Protein AF-A0A392VC91-F1 (afdb_monomer_lite)

Radius of gyration: 25.98 Å; chains: 1; bounding box: 48×32×61 Å

Secondary structure (DSSP, 8-state):
---HHHHHHHHHHHHSPPP------STT--PPPPPHHHHHHHTSPPPHHHHHHHHHHT----

Organism: NCBI:txid97028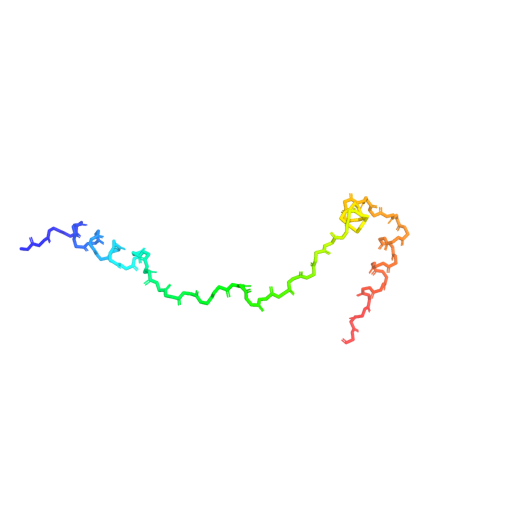

Foldseek 3Di:
DDDPVVVVCVVCCVVPPDDPDPDDDCPVPDDDDDDPVRVVVVPDDDDPVRVVVVVVVVPPPD

Sequence (62 aa):
MQPIRQAVFTHFASHFRARTVERPGVENLQFSSLTLAEGGSLTRPFSVEEVKAAVWDCDSYK

Structure (mmCIF, N/CA/C/O backbone):
data_AF-A0A392VC91-F1
#
_entry.id   AF-A0A392VC91-F1
#
loop_
_atom_site.group_PDB
_atom_site.id
_atom_site.type_symbol
_atom_site.label_atom_id
_atom_site.label_alt_id
_atom_site.label_comp_id
_atom_site.label_asym_id
_atom_site.label_entity_id
_atom_site.label_seq_id
_atom_site.pdbx_PDB_ins_code
_atom_site.Cartn_x
_atom_site.Cartn_y
_atom_site.Cartn_z
_atom_site.occupancy
_atom_site.B_iso_or_equiv
_atom_site.auth_seq_id
_atom_site.auth_comp_id
_atom_site.auth_asym_id
_atom_site.auth_atom_id
_atom_site.pdbx_PDB_model_num
ATOM 1 N N . MET A 1 1 ? 22.571 -8.490 -43.150 1.00 66.00 1 MET A N 1
ATOM 2 C CA . MET A 1 1 ? 21.153 -8.072 -43.064 1.00 66.00 1 MET A CA 1
ATOM 3 C C . MET A 1 1 ? 20.473 -8.969 -42.043 1.00 66.00 1 MET A C 1
ATOM 5 O O . MET A 1 1 ? 20.564 -10.180 -42.197 1.00 66.00 1 MET A O 1
ATOM 9 N N . GLN A 1 2 ? 19.898 -8.426 -40.966 1.00 72.62 2 GLN A N 1
ATOM 10 C CA . GLN A 1 2 ? 19.171 -9.255 -39.997 1.00 72.62 2 GLN A CA 1
ATOM 11 C C . GLN A 1 2 ? 17.744 -9.520 -40.504 1.00 72.62 2 GLN A C 1
ATOM 13 O O . GLN A 1 2 ? 17.112 -8.589 -41.003 1.00 72.62 2 GLN A O 1
ATOM 18 N N . PRO A 1 3 ? 17.215 -10.750 -40.379 1.00 93.06 3 PRO A N 1
ATOM 19 C CA . PRO A 1 3 ? 15.808 -11.027 -40.656 1.00 93.06 3 PRO A CA 1
ATOM 20 C C . PRO A 1 3 ? 14.893 -10.119 -39.825 1.00 93.06 3 PRO A C 1
ATOM 22 O O . PRO A 1 3 ? 15.193 -9.848 -38.662 1.00 93.06 3 PRO A O 1
ATOM 25 N N . ILE A 1 4 ? 13.752 -9.703 -40.383 1.00 93.56 4 ILE A N 1
ATOM 26 C CA . ILE A 1 4 ? 12.806 -8.768 -39.738 1.00 93.56 4 ILE A CA 1
ATOM 27 C C . ILE A 1 4 ? 12.451 -9.220 -38.314 1.00 93.56 4 ILE A C 1
ATOM 29 O O . ILE A 1 4 ? 12.511 -8.430 -37.376 1.00 93.56 4 ILE A O 1
ATOM 33 N N . ARG A 1 5 ? 12.1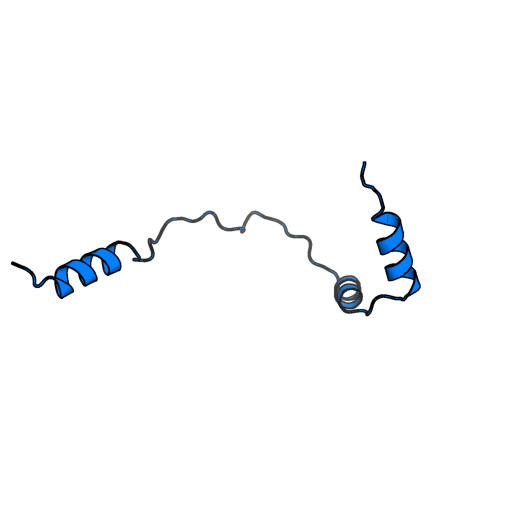89 -10.519 -38.122 1.00 94.00 5 ARG A N 1
ATOM 34 C CA . ARG A 1 5 ? 11.905 -11.100 -36.801 1.00 94.00 5 ARG A CA 1
ATOM 35 C C . ARG A 1 5 ? 13.027 -10.850 -35.788 1.00 94.00 5 ARG A C 1
ATOM 37 O O . ARG A 1 5 ? 12.747 -10.547 -34.634 1.00 94.00 5 ARG A O 1
ATOM 44 N N . GLN A 1 6 ? 14.286 -10.965 -36.212 1.00 94.81 6 GLN A N 1
ATOM 45 C CA . GLN A 1 6 ? 15.441 -10.770 -35.336 1.00 94.81 6 GLN A CA 1
ATOM 46 C C . GLN A 1 6 ? 15.625 -9.295 -34.967 1.00 94.81 6 GLN A C 1
ATOM 48 O O . GLN A 1 6 ? 15.942 -8.989 -33.817 1.00 94.81 6 GLN A O 1
ATOM 53 N N . ALA A 1 7 ? 15.389 -8.388 -35.917 1.00 95.00 7 ALA A N 1
ATOM 54 C CA . ALA A 1 7 ? 15.438 -6.952 -35.667 1.00 95.00 7 ALA A CA 1
ATOM 55 C C . ALA A 1 7 ? 14.356 -6.529 -34.658 1.00 95.00 7 ALA A C 1
ATOM 57 O O . ALA A 1 7 ? 14.654 -5.842 -33.682 1.00 95.00 7 ALA A O 1
ATOM 58 N N . VAL A 1 8 ? 13.125 -7.022 -34.839 1.00 95.19 8 VAL A N 1
ATOM 59 C CA . VAL A 1 8 ? 11.996 -6.772 -33.928 1.00 95.19 8 VAL A CA 1
ATOM 60 C C . VAL A 1 8 ? 12.278 -7.320 -32.529 1.00 95.19 8 VAL A C 1
ATOM 62 O O . VAL A 1 8 ? 12.126 -6.600 -31.544 1.00 95.19 8 VAL A O 1
ATOM 65 N N . PHE A 1 9 ? 12.746 -8.568 -32.427 1.00 94.94 9 PHE A N 1
ATOM 66 C CA . PHE A 1 9 ? 13.106 -9.163 -31.140 1.00 94.94 9 PHE A CA 1
ATOM 67 C C . PHE A 1 9 ? 14.182 -8.345 -30.418 1.00 94.94 9 PHE A C 1
ATOM 69 O O . PHE A 1 9 ? 14.023 -8.009 -29.248 1.00 94.94 9 PHE A O 1
ATOM 76 N N . THR A 1 10 ? 15.255 -7.976 -31.122 1.00 94.75 10 THR A N 1
ATOM 77 C CA . THR A 1 10 ? 16.378 -7.220 -30.546 1.00 94.75 10 THR A CA 1
ATOM 78 C C . THR A 1 10 ? 15.937 -5.837 -30.065 1.00 94.75 10 THR A C 1
ATOM 80 O O . 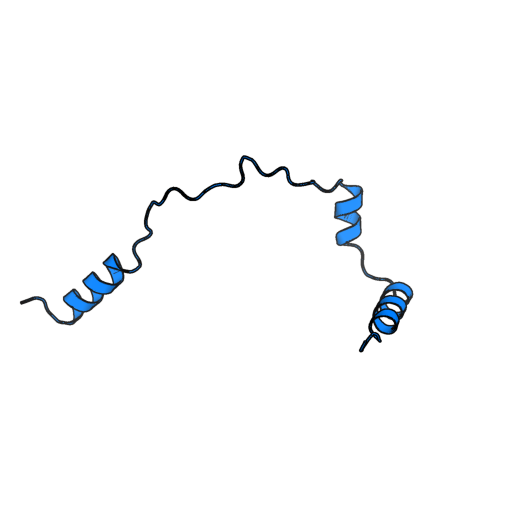THR A 1 10 ? 16.335 -5.411 -28.980 1.00 94.75 10 THR A O 1
ATOM 83 N N . HIS A 1 11 ? 15.072 -5.160 -30.828 1.00 94.12 11 HIS A N 1
ATOM 84 C CA . HIS A 1 11 ? 14.500 -3.872 -30.443 1.00 94.12 11 HIS A CA 1
ATOM 85 C C . HIS A 1 11 ? 13.762 -3.966 -29.102 1.00 94.12 11 HIS A C 1
ATOM 87 O O . HIS A 1 11 ? 14.101 -3.251 -28.159 1.00 94.12 11 HIS A O 1
ATOM 93 N N . PHE A 1 12 ? 12.808 -4.890 -28.982 1.00 95.06 12 PHE A N 1
ATOM 94 C CA . PHE A 1 12 ? 12.002 -5.009 -27.768 1.00 95.06 12 PHE A CA 1
ATOM 95 C C . PHE A 1 12 ? 12.771 -5.597 -26.585 1.00 95.06 12 PHE A C 1
ATOM 97 O O . PHE A 1 12 ? 12.584 -5.137 -25.460 1.00 95.06 12 PHE A O 1
ATOM 104 N N . ALA A 1 13 ? 13.687 -6.537 -26.826 1.00 94.38 13 ALA A N 1
ATOM 105 C CA . ALA A 1 13 ? 14.569 -7.063 -25.788 1.00 94.38 13 ALA A CA 1
ATOM 106 C C . ALA A 1 13 ? 15.442 -5.958 -25.180 1.00 94.38 13 ALA A C 1
ATOM 108 O O . ALA A 1 13 ? 15.646 -5.938 -23.970 1.00 94.38 13 ALA A O 1
ATOM 109 N N . SER A 1 14 ? 15.932 -5.018 -25.996 1.00 90.81 14 SER A N 1
ATOM 110 C CA . SER A 1 14 ? 16.685 -3.869 -25.492 1.00 90.81 14 SER A CA 1
ATOM 111 C C . SER A 1 14 ? 15.789 -2.812 -24.846 1.00 90.81 14 SER A C 1
ATOM 113 O O . SER A 1 14 ? 16.210 -2.187 -23.874 1.00 90.81 14 SER A O 1
ATOM 115 N N . HIS A 1 15 ? 14.595 -2.578 -25.394 1.00 91.94 15 HIS A N 1
ATOM 116 C CA . HIS A 1 15 ? 13.680 -1.533 -24.935 1.00 91.94 15 HIS A CA 1
ATOM 117 C C . HIS A 1 15 ? 13.041 -1.868 -23.582 1.00 91.94 15 HIS A C 1
ATOM 119 O O . HIS A 1 15 ? 13.014 -1.028 -22.688 1.00 91.94 15 HIS A O 1
ATOM 125 N N . PHE A 1 16 ? 12.588 -3.111 -23.408 1.00 91.00 16 PHE A N 1
ATOM 126 C CA . PHE A 1 16 ? 11.952 -3.588 -22.176 1.00 91.00 16 PHE A CA 1
ATOM 127 C C . PHE A 1 16 ? 12.930 -4.237 -21.196 1.00 91.00 16 PHE A C 1
ATOM 129 O O . PHE A 1 16 ? 12.517 -4.843 -20.206 1.00 91.00 16 PHE A O 1
ATOM 136 N N . ARG A 1 17 ? 14.239 -4.123 -21.443 1.00 89.62 17 ARG A N 1
ATOM 137 C CA . ARG A 1 17 ? 15.236 -4.603 -20.492 1.00 89.62 17 ARG A CA 1
ATOM 138 C C . ARG A 1 17 ? 15.085 -3.830 -19.187 1.00 89.62 17 ARG A C 1
ATOM 140 O O . ARG A 1 17 ? 15.184 -2.602 -19.177 1.00 89.62 17 ARG A O 1
ATOM 147 N N . ALA A 1 18 ? 14.914 -4.555 -18.084 1.00 86.31 18 ALA A N 1
ATOM 148 C CA . ALA A 1 18 ? 14.990 -3.964 -16.758 1.00 86.31 18 ALA A CA 1
ATOM 149 C C . ALA A 1 18 ? 16.331 -3.228 -16.622 1.00 86.31 18 ALA A C 1
ATOM 151 O O . ALA A 1 18 ? 17.404 -3.825 -16.736 1.00 86.31 18 ALA A O 1
ATOM 152 N N . ARG A 1 19 ? 16.266 -1.910 -16.437 1.00 84.56 19 ARG A N 1
ATOM 153 C CA . ARG A 1 19 ? 17.443 -1.107 -16.126 1.00 84.56 19 ARG A CA 1
ATOM 154 C C . ARG A 1 19 ? 17.673 -1.174 -14.625 1.00 84.56 19 ARG A C 1
ATOM 156 O O . ARG A 1 19 ? 16.783 -0.810 -13.856 1.00 84.56 19 ARG A O 1
ATOM 163 N N . THR A 1 20 ? 18.865 -1.607 -14.227 1.00 83.62 20 THR A N 1
ATOM 164 C CA . THR A 1 20 ? 19.360 -1.396 -12.868 1.00 83.62 20 THR A CA 1
ATOM 165 C C . THR A 1 20 ? 19.648 0.092 -12.732 1.00 83.62 20 THR A C 1
ATOM 167 O O . THR A 1 20 ? 20.675 0.584 -13.191 1.00 83.62 20 THR A O 1
ATOM 170 N N . VAL A 1 21 ? 18.668 0.822 -12.216 1.00 87.06 21 VAL A N 1
ATOM 171 C CA . VAL A 1 21 ? 18.799 2.224 -11.828 1.00 87.06 21 VAL A CA 1
ATOM 172 C C . VAL A 1 21 ? 18.745 2.273 -10.312 1.00 87.06 21 VAL A C 1
ATOM 174 O O . VAL A 1 21 ? 17.960 1.534 -9.717 1.00 87.06 21 VAL A O 1
ATOM 177 N N . GLU A 1 22 ? 19.558 3.135 -9.709 1.00 86.00 22 GLU A N 1
ATOM 178 C CA . GLU A 1 22 ? 19.433 3.483 -8.295 1.00 86.00 22 GLU A CA 1
ATOM 179 C C . GLU A 1 22 ? 18.050 4.105 -8.094 1.00 86.00 22 GLU A C 1
ATOM 181 O O . GLU A 1 22 ? 17.789 5.243 -8.495 1.00 86.00 22 GLU A O 1
ATOM 186 N N . ARG A 1 23 ? 17.118 3.307 -7.570 1.00 87.19 23 ARG A N 1
ATOM 187 C CA . ARG A 1 23 ? 15.801 3.789 -7.163 1.00 87.19 23 ARG A CA 1
ATOM 188 C C . ARG A 1 23 ? 15.934 4.188 -5.703 1.00 87.19 23 ARG A C 1
ATOM 190 O O . ARG A 1 23 ? 16.347 3.332 -4.923 1.00 87.19 23 ARG A O 1
ATOM 197 N N . PRO A 1 24 ? 15.579 5.427 -5.330 1.00 85.38 24 PRO A N 1
ATOM 198 C CA . PRO A 1 24 ? 15.473 5.788 -3.926 1.00 85.38 24 PRO A CA 1
ATOM 199 C C . PRO A 1 24 ? 14.565 4.769 -3.246 1.00 85.38 24 PRO A C 1
ATOM 201 O O . PRO A 1 24 ? 13.442 4.540 -3.713 1.00 85.38 24 PRO A O 1
ATOM 204 N N . GLY A 1 25 ? 15.074 4.098 -2.220 1.00 84.44 25 GLY A N 1
ATOM 205 C CA . GLY A 1 25 ? 14.253 3.195 -1.445 1.00 84.44 25 GLY A CA 1
ATOM 206 C C . GLY A 1 25 ? 13.463 3.968 -0.394 1.00 84.44 25 GLY A C 1
ATOM 207 O O . GLY A 1 25 ? 13.438 5.201 -0.350 1.00 84.44 25 GLY A O 1
ATOM 208 N N . VAL A 1 26 ? 12.750 3.219 0.437 1.00 88.00 26 VAL A N 1
ATOM 209 C CA 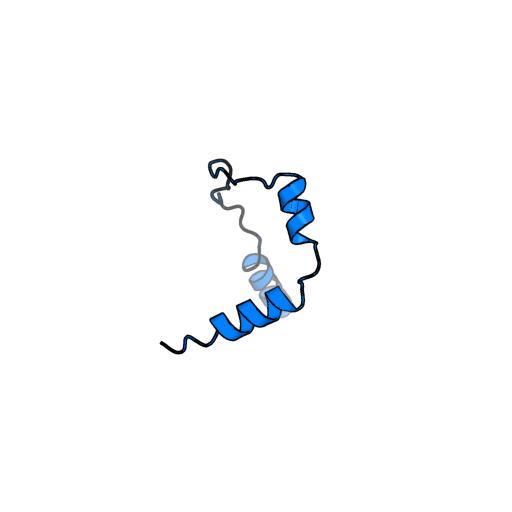. VAL A 1 26 ? 11.924 3.770 1.518 1.00 88.00 26 VAL A CA 1
ATOM 210 C C . VAL A 1 26 ? 12.610 3.646 2.877 1.00 88.00 26 VAL A C 1
ATOM 212 O O . VAL A 1 26 ? 11.962 3.816 3.902 1.00 88.00 26 VAL A O 1
ATOM 215 N N . GLU A 1 27 ? 13.916 3.369 2.906 1.00 85.31 27 GLU A N 1
ATOM 216 C CA . GLU A 1 27 ? 14.703 3.165 4.130 1.00 85.31 27 GLU A CA 1
ATOM 217 C C . GLU A 1 27 ? 14.640 4.338 5.120 1.00 85.31 27 GLU A C 1
ATOM 219 O O . GLU A 1 27 ? 14.763 4.122 6.322 1.00 85.31 27 GLU A O 1
ATOM 224 N N . ASN A 1 28 ? 14.400 5.561 4.636 1.00 83.19 28 ASN A N 1
ATOM 225 C CA . ASN A 1 28 ? 14.271 6.764 5.466 1.00 83.19 28 ASN A CA 1
ATOM 226 C C . ASN A 1 28 ? 12.810 7.177 5.723 1.00 83.19 28 ASN A C 1
ATOM 228 O O . ASN A 1 28 ? 12.562 8.248 6.277 1.00 83.19 28 ASN A O 1
ATOM 232 N N . LEU A 1 29 ? 11.836 6.363 5.306 1.00 87.31 29 LEU A N 1
ATOM 233 C CA . LEU A 1 29 ? 10.424 6.605 5.580 1.00 87.31 29 LEU A CA 1
ATOM 234 C C . LEU A 1 29 ? 10.006 5.823 6.821 1.00 87.31 29 LEU A C 1
ATOM 236 O O . LEU A 1 29 ? 10.012 4.593 6.844 1.00 87.31 29 LEU A O 1
ATOM 240 N N . GLN A 1 30 ? 9.600 6.548 7.858 1.00 87.81 30 GLN A N 1
ATOM 241 C CA . GLN A 1 30 ? 9.014 5.940 9.040 1.00 87.81 30 GLN A CA 1
ATOM 242 C C . GLN A 1 30 ? 7.512 5.757 8.820 1.00 87.81 30 GLN A C 1
ATOM 244 O O . GLN A 1 30 ? 6.741 6.712 8.884 1.00 87.81 30 GLN A O 1
ATOM 249 N N . PHE A 1 31 ? 7.094 4.522 8.549 1.00 86.38 31 PHE A N 1
ATOM 250 C CA . PHE A 1 31 ? 5.678 4.176 8.474 1.00 86.38 31 PHE A CA 1
ATOM 251 C C . PHE A 1 31 ? 5.137 3.868 9.868 1.00 86.38 31 PHE A C 1
ATOM 253 O O . PHE A 1 31 ? 5.705 3.060 10.608 1.00 86.38 31 PHE A O 1
ATOM 260 N N . SER A 1 32 ? 4.005 4.474 10.218 1.00 90.69 32 SER A N 1
ATOM 261 C CA . SER A 1 32 ? 3.235 4.056 11.386 1.00 90.69 32 SER A CA 1
ATOM 262 C C . SER A 1 32 ? 2.722 2.635 11.161 1.00 90.69 32 SER A C 1
ATOM 264 O O . SER A 1 32 ? 2.072 2.352 10.157 1.00 90.69 32 SER A O 1
ATOM 266 N N . SER A 1 33 ? 3.035 1.735 12.089 1.00 90.94 33 SER A N 1
ATOM 267 C CA . SER A 1 33 ? 2.488 0.379 12.091 1.00 90.94 33 SER A CA 1
ATOM 268 C C . SER A 1 33 ? 1.240 0.335 12.956 1.00 90.94 33 SER A C 1
ATOM 270 O O . SER A 1 33 ? 1.212 0.931 14.031 1.00 90.94 33 SER A O 1
ATOM 272 N N . LEU A 1 34 ? 0.229 -0.389 12.490 1.00 94.88 34 LEU A N 1
ATOM 273 C CA . LEU A 1 34 ? -0.972 -0.632 13.275 1.00 94.88 34 LEU A CA 1
ATOM 274 C C . LEU A 1 34 ? -0.653 -1.576 14.433 1.00 94.88 34 LEU A C 1
ATOM 276 O O . LEU A 1 34 ? 0.075 -2.561 14.283 1.00 94.88 34 LEU A O 1
ATOM 280 N N . THR A 1 35 ? -1.250 -1.301 15.581 1.00 95.38 35 THR A N 1
ATOM 281 C CA . THR A 1 35 ? -1.343 -2.255 16.682 1.00 95.38 35 THR A CA 1
ATOM 282 C C . THR A 1 35 ? -2.225 -3.441 16.287 1.00 95.38 35 THR A C 1
ATOM 284 O O . THR A 1 35 ? -3.036 -3.370 15.361 1.00 95.38 35 THR A O 1
ATOM 287 N N . LEU A 1 36 ? -2.123 -4.547 17.032 1.00 93.56 36 LEU A N 1
ATOM 288 C CA . LEU A 1 36 ? -2.976 -5.720 16.813 1.00 93.56 36 LEU A CA 1
ATOM 289 C C . LEU A 1 36 ? -4.475 -5.375 16.902 1.00 93.56 36 LEU A C 1
ATOM 291 O O . LEU A 1 36 ? -5.278 -5.900 16.134 1.00 93.56 36 LEU A O 1
ATOM 295 N N . ALA A 1 37 ? -4.848 -4.474 17.814 1.00 94.81 37 ALA A N 1
ATOM 296 C CA . ALA A 1 37 ? -6.231 -4.042 18.003 1.00 94.81 37 ALA A CA 1
ATOM 297 C C . ALA A 1 37 ? -6.744 -3.190 16.829 1.00 94.81 37 ALA A C 1
ATOM 299 O O . ALA A 1 37 ? -7.869 -3.390 16.362 1.00 94.81 37 ALA A O 1
ATOM 300 N N . GLU A 1 38 ? -5.918 -2.274 16.319 1.00 95.62 38 GLU A N 1
ATOM 301 C CA . GLU A 1 38 ? -6.245 -1.480 15.129 1.00 95.62 38 GLU A CA 1
ATOM 302 C C . GLU A 1 38 ? -6.357 -2.375 13.893 1.00 95.62 38 GLU A C 1
ATOM 304 O O . GLU A 1 38 ? -7.342 -2.287 13.163 1.00 95.62 38 GLU A O 1
ATOM 309 N N . GLY A 1 39 ? -5.413 -3.303 13.706 1.00 94.12 39 GLY A N 1
ATOM 310 C CA . GLY A 1 39 ? -5.456 -4.278 12.615 1.00 94.12 39 GLY A CA 1
ATOM 311 C C . GLY A 1 39 ? -6.713 -5.151 12.660 1.00 94.12 39 GLY A C 1
ATOM 312 O O . GLY A 1 39 ? -7.395 -5.305 11.648 1.00 94.12 39 GLY A O 1
ATOM 313 N N . GLY A 1 40 ? -7.078 -5.656 13.843 1.00 93.75 40 GLY A N 1
ATOM 314 C CA . GLY A 1 40 ? -8.329 -6.393 14.034 1.00 93.75 40 GLY A CA 1
ATOM 315 C C . GLY A 1 40 ? -9.560 -5.550 13.689 1.00 93.75 40 GLY A C 1
ATOM 316 O O . GLY A 1 40 ? -10.475 -6.035 13.020 1.00 93.75 40 GLY A O 1
ATOM 317 N N . SER A 1 41 ? -9.548 -4.267 14.060 1.00 92.00 41 SER A N 1
ATOM 318 C CA . SER A 1 41 ? -10.644 -3.336 13.772 1.00 92.00 41 SER A CA 1
ATOM 319 C C . SER A 1 41 ? -10.847 -3.076 12.279 1.00 92.00 41 SER A C 1
ATOM 321 O O . SER A 1 41 ? -11.970 -2.792 11.884 1.00 92.00 41 SER A O 1
ATOM 323 N N . LEU A 1 42 ? -9.819 -3.218 11.437 1.00 93.12 42 LEU A N 1
ATOM 324 C CA . LEU A 1 42 ? -9.963 -3.085 9.979 1.00 93.12 42 LEU A CA 1
ATOM 325 C C . LEU A 1 42 ? -10.693 -4.265 9.326 1.00 93.12 42 LEU A C 1
ATOM 327 O O . LEU A 1 42 ? -11.232 -4.125 8.233 1.00 93.12 42 LEU A O 1
ATOM 331 N N . THR A 1 43 ? -10.698 -5.430 9.974 1.00 93.69 43 THR A N 1
ATOM 332 C CA . THR A 1 43 ? -11.353 -6.644 9.451 1.00 93.69 43 THR A CA 1
ATOM 333 C C . THR A 1 43 ? -12.788 -6.817 9.944 1.00 93.69 43 THR A C 1
ATOM 335 O O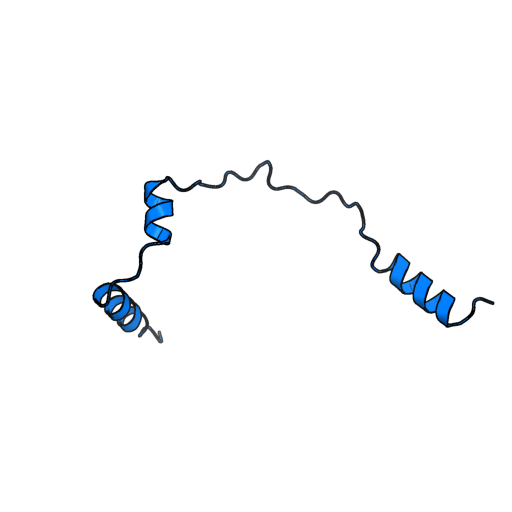 . THR A 1 43 ? -13.483 -7.738 9.513 1.00 93.69 43 THR A O 1
ATOM 338 N N . ARG A 1 44 ? -13.243 -5.951 10.859 1.00 92.06 44 ARG A N 1
ATOM 339 C CA . ARG A 1 44 ? -14.589 -6.040 11.426 1.00 92.06 44 ARG A CA 1
ATOM 340 C C . ARG A 1 44 ? -15.634 -5.650 10.368 1.00 92.06 44 ARG A C 1
ATOM 342 O O . ARG A 1 44 ? -15.427 -4.671 9.652 1.00 92.06 44 ARG A O 1
ATOM 349 N N . PRO A 1 45 ? -16.765 -6.366 10.271 1.00 94.44 45 PRO A N 1
ATOM 350 C CA . PRO A 1 45 ? -17.877 -5.927 9.441 1.00 94.44 45 PRO A CA 1
ATOM 351 C C . PRO A 1 45 ? -18.409 -4.566 9.899 1.00 94.44 45 PRO A C 1
ATOM 353 O O . PRO A 1 45 ? -18.424 -4.268 11.094 1.00 94.44 45 PRO A O 1
ATOM 356 N N . PHE A 1 46 ? -18.894 -3.774 8.947 1.00 93.75 46 PHE A N 1
ATOM 357 C CA . PHE A 1 46 ? -19.579 -2.518 9.231 1.00 93.75 46 PHE A CA 1
ATOM 358 C C . PHE A 1 46 ? -20.948 -2.772 9.865 1.00 93.75 46 PHE A C 1
ATOM 360 O O . PHE A 1 46 ? -21.651 -3.716 9.483 1.00 93.75 46 PHE A O 1
ATOM 367 N N . SER A 1 47 ? -21.355 -1.917 10.805 1.00 94.00 47 SER A N 1
ATOM 368 C CA . SER A 1 47 ? -22.734 -1.928 11.297 1.00 94.00 47 SER A CA 1
ATOM 369 C C . SER A 1 47 ? -23.669 -1.220 10.317 1.00 94.00 47 SER A C 1
ATOM 371 O O . SER A 1 47 ? -23.255 -0.393 9.503 1.00 94.00 47 SER A O 1
ATOM 373 N N . VAL A 1 48 ? -24.963 -1.527 10.401 1.00 94.62 48 VAL A N 1
ATOM 374 C CA . VAL A 1 48 ? -25.978 -0.856 9.576 1.00 94.62 48 VAL A CA 1
ATOM 375 C C . VAL A 1 48 ? -26.026 0.638 9.898 1.00 94.62 48 VAL A C 1
ATOM 377 O O . VAL A 1 48 ? -26.233 1.458 9.006 1.00 94.62 48 VAL A O 1
ATOM 380 N N . GLU A 1 49 ? -25.822 0.997 11.161 1.00 94.88 49 GLU A N 1
ATOM 381 C CA . GLU A 1 49 ? -25.805 2.374 11.647 1.00 94.88 49 GLU A CA 1
ATOM 382 C C . GLU A 1 49 ? -24.615 3.150 11.074 1.00 94.88 49 GLU A C 1
ATOM 384 O O . GLU A 1 49 ? -24.802 4.266 10.594 1.00 94.88 49 GLU A O 1
ATOM 389 N N . GLU A 1 50 ? -23.422 2.545 11.060 1.00 92.94 50 GLU A N 1
ATOM 390 C CA . GLU A 1 50 ? -22.209 3.131 10.476 1.00 92.94 50 GLU A CA 1
ATOM 391 C C . GLU A 1 50 ? -22.382 3.371 8.975 1.00 92.94 50 GLU A C 1
ATOM 393 O O . GLU A 1 50 ? -22.119 4.470 8.487 1.00 92.94 50 GLU A O 1
ATOM 398 N N . VAL A 1 51 ? -22.907 2.377 8.252 1.00 92.94 51 VAL A N 1
ATOM 399 C CA . VAL A 1 51 ? -23.178 2.506 6.813 1.00 92.94 51 VAL A CA 1
ATOM 400 C C . VAL A 1 51 ? -24.198 3.612 6.546 1.00 92.94 51 VAL A C 1
ATOM 402 O O . VAL A 1 51 ? -23.988 4.435 5.659 1.00 92.94 51 VAL A O 1
ATOM 405 N N . LYS A 1 52 ? -25.293 3.673 7.314 1.00 91.94 52 LYS A N 1
ATOM 406 C CA . LYS A 1 52 ? -26.313 4.723 7.156 1.00 91.94 52 LYS A CA 1
ATOM 407 C C . LYS A 1 52 ? -25.750 6.118 7.420 1.00 91.94 52 LYS A C 1
ATOM 409 O O . LYS A 1 52 ? -26.068 7.031 6.664 1.00 91.94 52 LYS A O 1
ATOM 414 N N . ALA A 1 53 ? -24.928 6.270 8.457 1.00 89.75 53 ALA A N 1
ATOM 415 C CA . ALA A 1 53 ? -24.280 7.538 8.774 1.00 89.75 53 ALA A CA 1
ATOM 416 C C . ALA A 1 53 ? -23.336 7.976 7.645 1.00 89.75 53 ALA A C 1
ATOM 418 O O . ALA A 1 53 ? -23.475 9.081 7.136 1.00 89.75 53 ALA A O 1
ATOM 419 N N . ALA A 1 54 ? -22.458 7.084 7.175 1.00 89.00 54 ALA A N 1
ATOM 420 C CA . ALA A 1 54 ? -21.513 7.391 6.103 1.00 89.00 54 ALA A CA 1
ATOM 421 C C . ALA A 1 54 ? -22.200 7.727 4.766 1.00 89.00 54 ALA A C 1
ATOM 423 O O . ALA A 1 54 ? -21.735 8.603 4.041 1.00 89.00 54 ALA A O 1
ATOM 424 N N . VAL A 1 55 ? -23.309 7.052 4.437 1.00 87.88 55 VAL A N 1
ATOM 425 C CA . VAL A 1 55 ? -24.109 7.359 3.239 1.00 87.88 55 VAL A CA 1
ATOM 426 C C . VAL A 1 55 ? -24.737 8.747 3.342 1.00 87.88 55 VAL A C 1
ATOM 428 O O . VAL A 1 55 ? -24.720 9.486 2.364 1.00 87.88 55 VAL A O 1
ATOM 431 N N . TRP A 1 56 ? -25.263 9.111 4.513 1.00 82.62 56 TRP A N 1
ATOM 432 C CA . TRP A 1 56 ? -25.893 10.414 4.730 1.00 82.62 56 TRP A CA 1
ATOM 433 C C . TRP A 1 56 ? -24.876 11.563 4.799 1.00 82.62 56 TRP A C 1
ATOM 435 O O . TRP A 1 56 ? -25.126 12.644 4.275 1.00 82.62 56 TRP A O 1
ATOM 445 N N . ASP A 1 57 ? -23.692 11.319 5.363 1.00 80.06 57 ASP A N 1
ATOM 446 C CA . ASP A 1 57 ? -22.576 12.274 5.352 1.00 80.06 57 ASP A CA 1
ATOM 447 C C . ASP A 1 57 ? -22.008 12.501 3.936 1.00 80.06 57 ASP A C 1
ATOM 449 O O . ASP A 1 57 ? -21.312 13.488 3.693 1.00 80.06 57 ASP A O 1
ATOM 453 N N . CYS A 1 58 ? -22.322 11.619 2.979 1.00 73.88 58 CYS A N 1
ATOM 454 C CA . CYS A 1 58 ? -21.883 11.719 1.587 1.00 73.88 58 CYS A CA 1
ATOM 455 C C . CYS A 1 58 ? -22.708 12.721 0.749 1.00 73.88 58 CYS A C 1
ATOM 457 O O . CYS A 1 58 ? -22.330 13.017 -0.384 1.00 73.88 58 CYS A O 1
ATOM 459 N N . ASP A 1 59 ? -23.777 13.312 1.300 1.00 62.16 59 ASP A N 1
ATOM 460 C CA . ASP A 1 59 ? -24.610 14.322 0.618 1.00 62.16 59 ASP A CA 1
ATOM 461 C C . ASP A 1 59 ? -23.936 15.707 0.457 1.00 62.16 59 ASP A C 1
ATOM 463 O O . ASP A 1 59 ? -24.583 16.702 0.118 1.00 62.16 59 ASP A O 1
ATOM 467 N N . SER A 1 60 ? -22.613 15.815 0.616 1.00 60.09 60 SER A N 1
ATOM 468 C CA . SER A 1 60 ? -21.876 17.031 0.265 1.00 60.09 60 SER A CA 1
ATOM 469 C C . SER A 1 60 ? -21.544 17.094 -1.233 1.00 60.09 60 SER A C 1
ATOM 471 O O . SER A 1 60 ? -20.377 17.074 -1.625 1.00 60.09 60 SER A O 1
ATOM 473 N N . TYR A 1 61 ? -22.563 17.269 -2.078 1.00 62.28 61 TYR A N 1
ATOM 474 C CA . TYR A 1 61 ? -22.385 18.140 -3.243 1.00 62.28 61 TYR A CA 1
ATOM 475 C C . TYR A 1 61 ? -22.297 19.582 -2.714 1.00 62.28 61 TYR A C 1
ATOM 477 O O . TYR A 1 61 ? -23.303 20.287 -2.607 1.00 62.28 61 TYR A O 1
ATOM 485 N N . LYS A 1 62 ? -21.093 19.998 -2.319 1.00 51.91 62 LYS A N 1
ATOM 486 C CA . LYS A 1 62 ? -20.707 21.400 -2.128 1.00 51.91 62 LYS A CA 1
ATOM 487 C C . LYS A 1 62 ? -19.487 21.698 -2.980 1.00 51.91 62 LYS A C 1
ATOM 489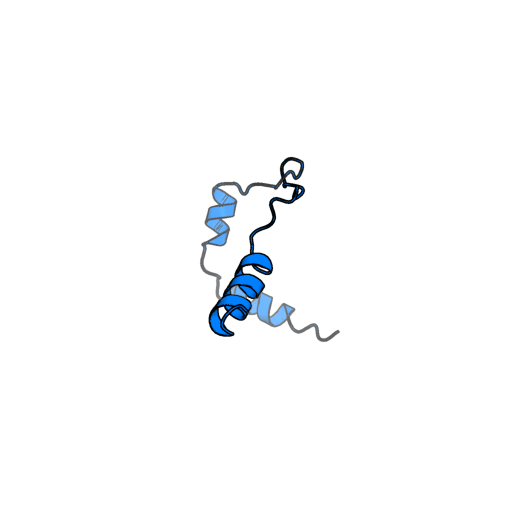 O O . LYS A 1 62 ? -18.586 20.834 -3.014 1.00 51.91 62 LYS A O 1
#

pLDDT: mean 87.86, std 9.58, range [51.91, 95.62]